Protein AF-A0A971NHQ1-F1 (afdb_monomer_lite)

Foldseek 3Di:
DDLVVLLVVLVPFDWDQDPVVRFIWGKDFQPLVPDPDDPLLSVLLVVQCVDPVSVVVLVVVLVVLQVVLCVVLVWGWAFDDDVSRMITIAQDDPRHNNRDDSVRSVVDDPVVSVSSSVSVVVVVVSVVVSVVSSSVSSVVVVD

pLDDT: mean 92.08, std 6.47, range [55.62, 97.81]

Secondary structure (DSSP, 8-state):
--HHHHHHHHHTS-EEEETTTTEEEEEEE--GGGSS--HHHHHHHHHHHHSHHHHHHHHHHHHHHHHHHHHHHS--EEEESGGG-EEEE--SSTT------HHHHHHS-HHHHHHHHHHHHHHHHHHHHHHHHHHHHHHTT--

Radius of gyration: 16.6 Å; chains: 1; bounding box: 41×29×43 Å

Structure (mmCIF, N/CA/C/O backbone):
data_AF-A0A971NHQ1-F1
#
_entry.id   AF-A0A971NHQ1-F1
#
loop_
_atom_site.group_PDB
_atom_site.id
_atom_site.type_symbol
_atom_site.label_atom_id
_atom_site.label_alt_id
_atom_site.label_comp_id
_atom_site.label_asym_id
_atom_site.label_entity_id
_atom_site.label_seq_id
_atom_site.pdbx_PDB_ins_code
_atom_site.Cartn_x
_atom_site.Cartn_y
_atom_site.Cartn_z
_atom_site.occupancy
_atom_site.B_iso_or_equiv
_atom_site.auth_seq_id
_atom_site.auth_comp_id
_atom_site.auth_asym_id
_atom_site.auth_atom_id
_atom_site.pdbx_PDB_model_num
ATOM 1 N N . MET A 1 1 ? 4.711 11.592 -18.260 1.00 78.38 1 MET A N 1
ATOM 2 C CA . MET A 1 1 ? 5.782 11.464 -17.257 1.00 78.38 1 MET A CA 1
ATOM 3 C C . MET A 1 1 ? 6.956 10.803 -17.942 1.00 78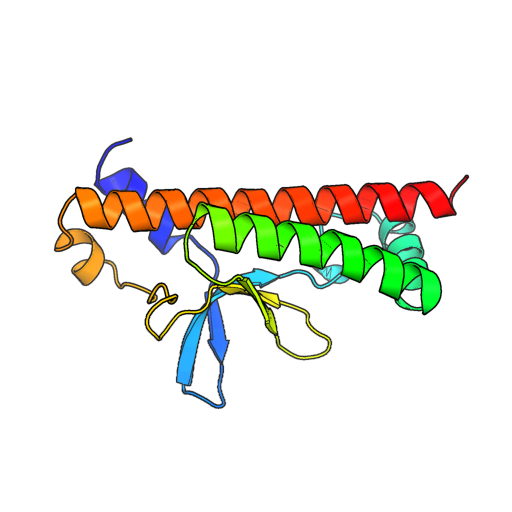.38 1 MET A C 1
ATOM 5 O O . MET A 1 1 ? 6.757 9.773 -18.584 1.00 78.38 1 MET A O 1
ATOM 9 N N . GLU A 1 2 ? 8.117 11.438 -17.889 1.00 92.81 2 GLU A N 1
ATOM 10 C CA . GLU A 1 2 ? 9.340 10.971 -18.547 1.00 92.81 2 GLU A CA 1
ATOM 11 C C . GLU A 1 2 ? 9.917 9.732 -17.838 1.00 92.81 2 GLU A C 1
ATOM 13 O O . GLU A 1 2 ? 9.627 9.486 -16.665 1.00 92.81 2 GLU A O 1
ATOM 18 N N . LYS A 1 3 ? 10.752 8.942 -18.532 1.00 94.44 3 LYS A N 1
ATOM 19 C CA . LYS A 1 3 ? 11.368 7.716 -17.983 1.00 94.44 3 LYS A CA 1
ATOM 20 C C . LYS A 1 3 ? 12.074 7.975 -16.647 1.00 94.44 3 LYS A C 1
ATOM 22 O O . LYS A 1 3 ? 11.830 7.264 -15.677 1.00 94.44 3 LYS A O 1
ATOM 27 N N . LEU A 1 4 ? 12.885 9.031 -16.568 1.00 96.12 4 LEU A N 1
ATOM 28 C CA . LEU A 1 4 ? 13.630 9.378 -15.352 1.00 96.12 4 LEU A CA 1
ATOM 29 C C 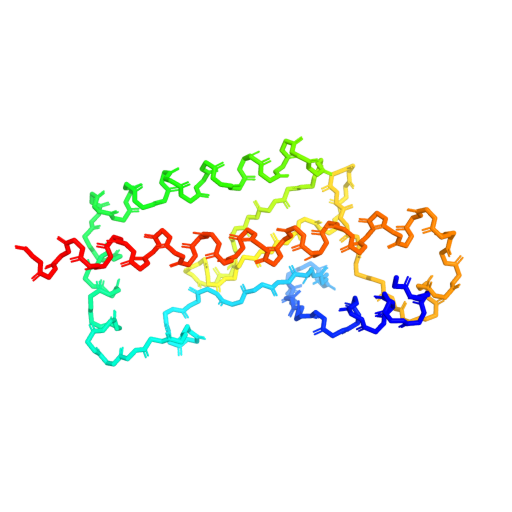. LEU A 1 4 ? 12.716 9.751 -14.176 1.00 96.12 4 LEU A C 1
ATOM 31 O O . LEU A 1 4 ? 13.013 9.398 -13.037 1.00 96.12 4 LEU A O 1
ATOM 35 N N . GLU A 1 5 ? 11.586 10.411 -14.434 1.00 97.12 5 GLU A N 1
ATOM 36 C CA . GLU A 1 5 ? 10.605 10.746 -13.394 1.00 97.12 5 GLU A CA 1
ATOM 37 C C . GLU A 1 5 ? 9.937 9.486 -12.828 1.00 97.12 5 GLU A C 1
ATOM 39 O O . GLU A 1 5 ? 9.776 9.369 -11.612 1.00 97.12 5 GLU A O 1
ATOM 44 N N . LYS A 1 6 ? 9.608 8.511 -13.691 1.00 97.81 6 LYS A N 1
ATOM 45 C CA . LYS A 1 6 ? 9.069 7.207 -13.267 1.00 97.81 6 LYS A CA 1
ATOM 46 C C . LYS A 1 6 ? 10.084 6.445 -12.418 1.00 97.81 6 LYS A C 1
ATOM 48 O O . LYS A 1 6 ? 9.739 5.971 -11.340 1.00 97.81 6 LYS A O 1
ATOM 53 N N . ILE A 1 7 ? 11.343 6.381 -12.859 1.00 97.81 7 ILE A N 1
ATOM 54 C CA . ILE A 1 7 ? 12.432 5.728 -12.114 1.00 97.81 7 ILE A CA 1
ATOM 55 C C . ILE A 1 7 ? 12.604 6.373 -10.740 1.00 97.81 7 ILE A C 1
ATOM 57 O O . ILE A 1 7 ? 12.606 5.672 -9.728 1.00 97.81 7 ILE A O 1
ATOM 61 N N . LYS A 1 8 ? 12.676 7.707 -10.691 1.00 97.81 8 LYS A N 1
ATOM 62 C CA . LYS A 1 8 ? 12.774 8.454 -9.436 1.00 97.81 8 LYS A CA 1
ATOM 63 C C . LYS A 1 8 ? 11.612 8.121 -8.499 1.00 97.81 8 LYS A C 1
ATOM 65 O O . LYS A 1 8 ? 11.848 7.775 -7.345 1.00 97.81 8 LYS A O 1
ATOM 70 N N . TYR A 1 9 ? 10.378 8.140 -9.006 1.00 97.69 9 TYR A N 1
ATOM 71 C CA . TYR A 1 9 ? 9.201 7.772 -8.218 1.00 97.69 9 TYR A CA 1
ATOM 72 C C . TYR A 1 9 ? 9.315 6.357 -7.633 1.00 97.69 9 TYR A C 1
ATOM 74 O O . TYR A 1 9 ? 9.003 6.155 -6.461 1.00 97.69 9 TYR A O 1
ATOM 82 N N . ILE A 1 10 ? 9.765 5.375 -8.421 1.00 97.62 10 ILE A N 1
ATOM 83 C CA . ILE A 1 10 ? 9.907 3.979 -7.981 1.00 97.62 10 ILE A CA 1
ATOM 84 C C . ILE A 1 10 ? 10.964 3.852 -6.872 1.00 97.62 10 ILE A C 1
ATOM 86 O O . ILE A 1 10 ? 10.724 3.168 -5.876 1.00 97.62 10 ILE A O 1
ATOM 90 N N . LEU A 1 11 ? 12.113 4.518 -7.023 1.00 97.25 11 LEU A N 1
ATOM 91 C CA . LEU A 1 11 ? 13.222 4.463 -6.062 1.00 97.25 11 LEU A CA 1
ATOM 92 C C . LEU A 1 11 ? 12.904 5.154 -4.730 1.00 97.25 11 LEU A C 1
ATOM 94 O O . LEU A 1 11 ? 13.424 4.752 -3.692 1.00 97.25 11 LEU A O 1
ATOM 98 N N . GLU A 1 12 ? 12.037 6.167 -4.742 1.00 96.62 12 GLU A N 1
ATOM 99 C CA . GLU A 1 12 ? 11.604 6.888 -3.538 1.00 96.62 12 GLU A CA 1
ATOM 100 C C . GLU A 1 12 ? 10.550 6.127 -2.713 1.00 96.62 12 GLU A C 1
ATOM 102 O O . GLU A 1 12 ? 10.223 6.540 -1.596 1.00 96.62 12 GLU A O 1
ATOM 107 N N . GLN A 1 13 ? 9.999 5.019 -3.224 1.00 96.50 13 GLN A N 1
ATOM 108 C CA . GLN A 1 13 ? 9.030 4.234 -2.462 1.00 96.50 13 GLN A CA 1
ATOM 109 C C . GLN A 1 13 ? 9.687 3.580 -1.240 1.00 96.50 13 GLN A C 1
ATOM 111 O O . GLN A 1 13 ? 10.762 2.983 -1.313 1.00 96.50 13 GLN A O 1
ATOM 116 N N . ALA A 1 14 ? 8.997 3.634 -0.101 1.00 94.75 14 ALA A N 1
ATOM 117 C CA . ALA A 1 14 ? 9.467 2.996 1.118 1.00 94.75 14 ALA A CA 1
ATOM 118 C C . ALA A 1 14 ? 9.485 1.465 0.977 1.00 94.75 14 ALA A C 1
ATOM 120 O O . ALA A 1 14 ? 8.596 0.861 0.371 1.00 94.75 14 ALA A O 1
ATOM 121 N N . LEU A 1 15 ? 10.479 0.826 1.597 1.00 95.44 15 LEU A N 1
ATOM 122 C CA . LEU A 1 15 ? 10.691 -0.617 1.524 1.00 95.44 15 LEU A CA 1
ATOM 123 C C . LEU A 1 15 ? 10.585 -1.271 2.903 1.00 95.44 15 LEU A C 1
ATOM 125 O O . LEU A 1 15 ? 11.080 -0.747 3.901 1.00 95.44 15 LEU A O 1
ATOM 129 N N . TYR A 1 16 ? 10.003 -2.465 2.934 1.00 93.81 16 TYR A N 1
ATOM 130 C CA . TYR A 1 16 ? 10.039 -3.373 4.070 1.00 93.81 16 TYR A CA 1
ATOM 131 C C . TYR A 1 16 ? 11.094 -4.450 3.818 1.00 93.81 16 TYR A C 1
ATOM 133 O O . TYR A 1 16 ? 11.107 -5.065 2.751 1.00 93.81 16 TYR A O 1
ATOM 141 N N . PHE A 1 17 ? 11.975 -4.673 4.794 1.00 91.44 17 PHE A N 1
ATOM 142 C CA . PHE A 1 17 ? 12.958 -5.755 4.772 1.00 91.44 17 PHE A CA 1
ATOM 143 C C . PHE A 1 17 ? 12.494 -6.890 5.684 1.00 91.44 17 PHE A C 1
ATOM 145 O O . PHE A 1 17 ? 12.349 -6.700 6.893 1.00 91.44 17 PHE A O 1
ATOM 152 N N . ASP A 1 18 ? 12.278 -8.065 5.101 1.00 83.88 18 ASP A N 1
ATOM 153 C CA . ASP A 1 18 ? 11.997 -9.286 5.844 1.00 83.88 18 ASP A CA 1
ATOM 154 C C . ASP A 1 18 ? 13.316 -9.989 6.180 1.00 83.88 18 ASP A C 1
ATOM 156 O O . ASP A 1 18 ? 13.967 -10.574 5.314 1.00 83.88 18 ASP A O 1
ATOM 160 N N . SER A 1 19 ? 13.708 -9.950 7.455 1.00 83.12 19 SER A N 1
ATOM 161 C CA . SER A 1 19 ? 14.947 -10.572 7.922 1.00 83.12 19 SER A CA 1
ATOM 162 C C . SER A 1 19 ? 14.924 -12.098 7.854 1.00 83.12 19 SER A C 1
ATOM 164 O O . SER A 1 19 ? 15.989 -12.702 7.793 1.00 83.12 19 SER A O 1
ATOM 166 N N . GLY A 1 20 ? 13.744 -12.729 7.873 1.00 80.00 20 GLY A N 1
ATOM 167 C CA . GLY A 1 20 ? 13.627 -14.185 7.792 1.00 80.00 20 GLY A CA 1
ATOM 168 C C . GLY A 1 20 ? 13.940 -14.717 6.396 1.00 80.00 20 GLY A C 1
ATOM 169 O O . GLY A 1 20 ? 14.557 -15.770 6.261 1.00 80.00 20 GLY A O 1
ATOM 170 N N . SER A 1 21 ? 13.551 -13.974 5.359 1.00 81.50 21 SER A N 1
ATOM 171 C CA . SER A 1 21 ? 13.772 -14.355 3.960 1.00 81.50 21 SER A CA 1
ATOM 172 C C . SER A 1 21 ? 14.897 -13.578 3.263 1.00 81.50 21 SER A C 1
ATOM 174 O O . SER A 1 21 ? 15.286 -13.939 2.154 1.00 81.50 21 SER A O 1
ATOM 176 N N . GLY A 1 22 ? 15.423 -12.515 3.885 1.00 85.31 22 GLY A N 1
ATOM 177 C CA . GLY A 1 22 ? 16.429 -11.616 3.307 1.00 85.31 22 GLY A CA 1
ATOM 178 C C . GLY A 1 22 ? 15.895 -10.738 2.170 1.00 85.31 22 GLY A C 1
ATOM 179 O O . GLY A 1 22 ? 16.675 -10.114 1.448 1.00 85.31 22 GLY A O 1
ATOM 180 N N . LYS A 1 23 ? 14.574 -10.698 1.978 1.00 87.69 23 LYS A N 1
ATOM 181 C CA . LYS A 1 23 ? 13.921 -10.066 0.827 1.00 87.69 23 LYS A CA 1
ATOM 182 C C . LYS A 1 23 ? 13.374 -8.686 1.168 1.00 87.69 23 LYS A C 1
ATOM 184 O O . LYS A 1 23 ? 13.135 -8.348 2.328 1.00 87.69 23 LYS A O 1
ATOM 189 N N . ARG A 1 24 ? 13.172 -7.880 0.123 1.00 93.31 24 ARG A N 1
ATOM 190 C CA . ARG A 1 24 ? 12.550 -6.555 0.206 1.00 93.31 24 ARG A CA 1
ATOM 191 C C . ARG A 1 24 ? 11.216 -6.536 -0.529 1.00 93.31 24 ARG A C 1
ATOM 193 O O . ARG A 1 24 ? 11.022 -7.277 -1.493 1.00 93.31 24 ARG A O 1
ATOM 200 N N . ALA A 1 25 ? 10.323 -5.670 -0.074 1.00 95.31 25 ALA A N 1
ATOM 201 C CA . ALA A 1 25 ? 9.044 -5.389 -0.710 1.00 95.31 25 ALA A CA 1
ATOM 202 C C . ALA A 1 25 ? 8.712 -3.900 -0.587 1.00 95.31 25 ALA A C 1
ATOM 204 O O . ALA A 1 25 ? 9.062 -3.274 0.415 1.00 95.31 25 ALA A O 1
ATOM 205 N N . TYR A 1 26 ? 8.011 -3.343 -1.573 1.00 96.75 26 TYR A N 1
ATOM 206 C CA . TYR A 1 26 ? 7.422 -2.008 -1.453 1.00 96.75 26 TYR A CA 1
ATOM 207 C C . TYR A 1 26 ? 6.403 -1.986 -0.319 1.00 96.75 26 TYR A C 1
ATOM 209 O O . TYR A 1 26 ? 5.658 -2.953 -0.135 1.00 96.75 26 TYR A O 1
ATOM 217 N N . SER A 1 27 ? 6.389 -0.907 0.463 1.00 96.19 27 SER A N 1
ATOM 218 C CA . SER A 1 27 ? 5.648 -0.882 1.719 1.00 96.19 27 SER A CA 1
ATOM 219 C C . SER A 1 27 ? 5.115 0.487 2.113 1.00 96.19 27 SER A C 1
ATOM 221 O O . SER A 1 27 ? 5.749 1.510 1.868 1.00 96.19 27 SER A O 1
ATOM 223 N N . PHE A 1 28 ? 4.009 0.471 2.851 1.00 95.88 28 PHE A N 1
ATOM 224 C CA . PHE A 1 28 ? 3.537 1.592 3.654 1.00 95.88 28 PHE A CA 1
ATOM 225 C C . PHE A 1 28 ? 3.439 1.173 5.121 1.00 95.88 28 PHE A C 1
ATOM 227 O O . PHE A 1 28 ? 2.968 0.083 5.453 1.00 95.88 28 PHE A O 1
ATOM 234 N N . ASN A 1 29 ? 3.895 2.042 6.021 1.00 91.88 29 ASN A N 1
ATOM 235 C CA . ASN A 1 29 ? 3.772 1.820 7.457 1.00 91.88 29 ASN A CA 1
ATOM 236 C C . ASN A 1 29 ? 2.361 2.211 7.903 1.00 91.88 29 ASN A C 1
ATOM 238 O O . ASN A 1 29 ? 1.969 3.368 7.794 1.00 91.88 29 ASN A O 1
ATOM 242 N N . VAL A 1 30 ? 1.612 1.235 8.408 1.00 92.00 30 VAL A N 1
ATOM 243 C CA . VAL A 1 30 ? 0.211 1.397 8.822 1.00 92.00 30 VAL A CA 1
ATOM 244 C C . VAL A 1 30 ? 0.052 1.384 10.345 1.00 92.00 30 VAL A C 1
ATOM 246 O O . VAL A 1 30 ? -1.059 1.283 10.860 1.00 92.00 30 VAL A O 1
ATOM 249 N N . LYS A 1 31 ? 1.150 1.481 11.110 1.00 90.00 31 LYS A N 1
ATOM 250 C CA . LYS A 1 31 ? 1.068 1.595 12.574 1.00 90.00 31 LYS A CA 1
ATOM 251 C C . LYS A 1 31 ? 0.502 2.958 12.954 1.00 90.00 31 LYS A C 1
ATOM 253 O O . LYS A 1 31 ? 1.035 3.973 12.521 1.00 90.00 31 LYS A O 1
ATOM 258 N N . ILE A 1 32 ? -0.473 2.973 13.865 1.00 88.19 32 ILE A N 1
ATOM 259 C CA . ILE A 1 32 ? -1.179 4.182 14.335 1.00 88.19 32 ILE A CA 1
ATOM 260 C C . ILE A 1 32 ? -0.227 5.345 14.662 1.00 88.19 32 ILE A C 1
ATOM 262 O O . ILE A 1 32 ? -0.490 6.475 14.273 1.00 88.19 32 ILE A O 1
ATOM 266 N N . HIS A 1 33 ? 0.902 5.087 15.330 1.00 85.81 33 HIS A N 1
ATOM 267 C CA . HIS A 1 33 ? 1.854 6.141 15.710 1.00 85.81 33 HIS A CA 1
ATOM 268 C C . HIS A 1 33 ? 2.643 6.758 14.541 1.00 85.81 33 HIS A C 1
ATOM 270 O O . HIS A 1 33 ? 3.226 7.819 14.728 1.00 85.81 33 HIS A O 1
ATOM 276 N N . ASN A 1 34 ? 2.673 6.116 13.368 1.00 87.62 34 ASN A N 1
ATOM 277 C CA . ASN A 1 34 ? 3.291 6.649 12.146 1.00 87.62 34 ASN A CA 1
ATOM 278 C C . ASN A 1 34 ? 2.257 7.243 11.179 1.00 87.62 34 ASN A C 1
ATOM 280 O O . ASN A 1 34 ? 2.631 7.773 10.136 1.00 87.62 34 ASN A O 1
ATOM 284 N N . LEU A 1 35 ? 0.965 7.137 11.501 1.00 88.38 35 LEU A N 1
ATOM 285 C CA . LEU A 1 35 ? -0.093 7.770 10.728 1.00 88.38 35 LEU A CA 1
ATOM 286 C C . LEU A 1 35 ? -0.206 9.248 11.115 1.00 88.38 35 LEU A C 1
ATOM 288 O O . LEU A 1 35 ? 0.029 9.626 12.265 1.00 88.38 35 LEU A O 1
ATOM 292 N N . VAL A 1 36 ? -0.604 10.082 10.153 1.00 89.06 36 VAL A N 1
ATOM 293 C CA . VAL A 1 36 ? -0.827 11.522 10.356 1.00 89.06 36 VAL A CA 1
ATOM 294 C C . VAL A 1 36 ? -2.159 11.723 11.087 1.00 89.06 36 VAL A C 1
ATOM 296 O O . VAL A 1 36 ? -3.187 12.036 10.484 1.00 89.06 36 VAL A O 1
ATOM 299 N N . LEU A 1 37 ? -2.133 11.454 12.391 1.00 89.25 37 LEU A N 1
ATOM 300 C CA . LEU A 1 37 ? -3.264 11.532 13.310 1.00 89.25 37 LEU A CA 1
ATOM 301 C C . LEU A 1 37 ? -2.936 12.481 14.463 1.00 89.25 37 LEU A C 1
ATOM 303 O O . LEU A 1 37 ? -1.824 12.453 14.999 1.00 89.25 37 LEU A O 1
ATOM 307 N N . ASN A 1 38 ? -3.910 13.290 14.875 1.00 91.56 38 ASN A N 1
ATOM 308 C CA . ASN A 1 38 ? -3.815 14.058 16.115 1.00 91.56 38 ASN A CA 1
ATOM 309 C C . ASN A 1 38 ? -4.014 13.148 17.352 1.00 91.56 38 ASN A C 1
ATOM 311 O O . ASN A 1 38 ? -4.305 11.958 17.231 1.00 91.56 38 ASN A O 1
ATOM 315 N N . GLU A 1 39 ? -3.835 13.683 18.561 1.00 90.94 39 GLU A N 1
ATOM 316 C CA . GLU A 1 39 ? -3.915 12.878 19.792 1.00 90.94 39 GLU A CA 1
ATOM 317 C C . GLU A 1 39 ? -5.309 12.286 20.063 1.00 90.94 39 GLU A C 1
ATOM 319 O O . GLU A 1 39 ? -5.415 11.177 20.590 1.00 90.94 39 GLU A O 1
ATOM 324 N N . GLU A 1 40 ? -6.383 12.975 19.681 1.00 90.75 40 GLU A N 1
ATOM 325 C CA . GLU A 1 40 ? -7.752 12.460 19.816 1.00 90.75 40 GLU A CA 1
ATOM 326 C C . GLU A 1 40 ? -8.018 11.331 18.819 1.00 90.75 40 GLU A C 1
ATOM 328 O O . GLU A 1 40 ? -8.525 10.273 19.193 1.00 90.75 40 GLU A O 1
ATOM 333 N N . GLU A 1 41 ? -7.588 11.509 17.571 1.00 92.44 41 GLU A N 1
ATOM 334 C CA . GLU A 1 41 ? -7.656 10.489 16.529 1.00 92.44 41 GLU A CA 1
ATOM 335 C C . GLU A 1 41 ? -6.831 9.256 16.907 1.00 92.44 41 GLU A C 1
ATOM 337 O O . GLU A 1 41 ? -7.292 8.136 16.717 1.00 92.44 41 GLU A O 1
ATOM 342 N N . LYS A 1 42 ? -5.645 9.420 17.509 1.00 92.50 42 LYS A N 1
ATOM 343 C CA . LYS A 1 42 ? -4.859 8.284 18.019 1.00 92.50 42 LYS A CA 1
ATOM 344 C C . LYS A 1 42 ? -5.610 7.520 19.109 1.00 92.50 42 LYS A C 1
ATOM 346 O O . LYS A 1 42 ? -5.591 6.291 19.102 1.00 92.50 42 LYS A O 1
ATOM 351 N N . LYS A 1 43 ? -6.278 8.208 20.040 1.00 92.00 43 LYS A N 1
ATOM 352 C CA . LYS A 1 43 ? -7.089 7.549 21.080 1.00 92.00 43 LYS A CA 1
ATOM 353 C C . LYS A 1 43 ? -8.250 6.767 20.465 1.00 92.00 43 LYS A C 1
ATOM 355 O O . LYS A 1 43 ? -8.417 5.594 20.795 1.00 92.00 43 LYS A O 1
ATOM 360 N N . ALA A 1 44 ? -8.985 7.376 19.534 1.00 93.00 44 ALA A N 1
ATOM 361 C CA . ALA A 1 44 ? -10.069 6.715 18.808 1.00 93.00 44 ALA A CA 1
ATOM 362 C C . ALA A 1 44 ? -9.558 5.516 17.987 1.00 93.00 44 ALA A C 1
ATOM 364 O O . ALA A 1 44 ? -10.171 4.451 18.000 1.00 93.00 44 ALA A O 1
ATOM 365 N N . ALA A 1 45 ? -8.395 5.647 17.342 1.0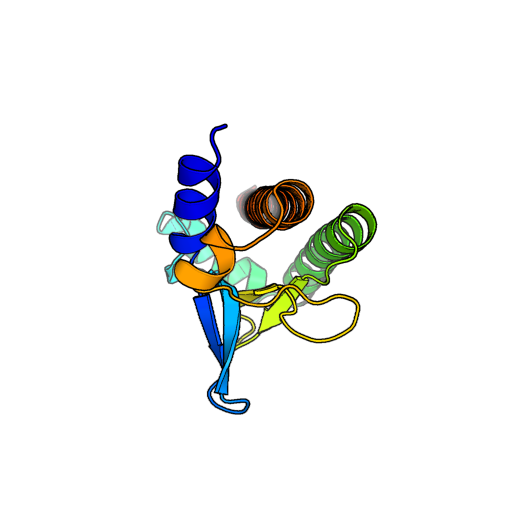0 92.44 45 ALA A N 1
ATOM 366 C CA . ALA A 1 45 ? -7.723 4.570 16.620 1.00 92.44 45 ALA A CA 1
ATOM 367 C C . ALA A 1 45 ? -7.450 3.366 17.528 1.00 92.44 45 ALA A C 1
ATOM 369 O O . ALA A 1 45 ? -7.750 2.233 17.158 1.00 92.44 45 ALA A O 1
ATOM 370 N N . TYR A 1 46 ? -6.900 3.605 18.725 1.00 92.19 46 TYR A N 1
ATOM 371 C CA . TYR A 1 46 ? -6.637 2.541 19.693 1.00 92.19 46 TYR A CA 1
ATOM 372 C C . TYR A 1 46 ? -7.924 1.887 20.200 1.00 92.19 46 TYR A C 1
ATOM 374 O O . TYR A 1 46 ? -7.974 0.662 20.271 1.00 92.19 46 TYR A O 1
ATOM 382 N N . GLN A 1 47 ? -8.970 2.665 20.488 1.00 92.12 47 GLN A N 1
ATOM 383 C CA . GLN A 1 47 ? -10.279 2.125 20.874 1.00 92.12 47 GLN A CA 1
ATOM 384 C C . GLN A 1 47 ? -10.878 1.243 19.770 1.00 92.12 47 GLN A C 1
ATOM 386 O O . GLN A 1 47 ? -11.336 0.134 20.050 1.00 92.12 47 GLN A O 1
ATOM 391 N N . LEU A 1 48 ? -10.807 1.701 18.515 1.00 91.69 48 LEU A N 1
ATOM 392 C CA . LEU A 1 48 ? -11.300 0.977 17.345 1.00 91.69 48 LEU A CA 1
ATOM 393 C C . LEU A 1 48 ? -10.629 -0.395 17.200 1.00 91.69 48 LEU A C 1
ATOM 395 O O . LEU A 1 48 ? -11.321 -1.384 16.981 1.00 91.69 48 LEU A O 1
ATOM 399 N N . ILE A 1 49 ? -9.299 -0.468 17.342 1.00 90.19 49 ILE A N 1
ATOM 400 C CA . ILE A 1 49 ? -8.565 -1.735 17.180 1.00 90.19 49 ILE A CA 1
ATOM 401 C C . ILE A 1 49 ? -8.625 -2.644 18.417 1.00 90.19 49 ILE A C 1
ATOM 403 O O . ILE A 1 49 ? -8.384 -3.844 18.295 1.00 90.19 49 ILE A O 1
ATOM 407 N N . GLN A 1 50 ? -8.905 -2.094 19.604 1.00 91.50 50 GLN A N 1
ATOM 408 C CA . GLN A 1 50 ? -9.056 -2.862 20.847 1.00 91.50 50 GLN A CA 1
ATOM 409 C C . GLN A 1 50 ? -10.433 -3.520 20.957 1.00 91.50 50 GLN A C 1
ATOM 411 O O . GLN A 1 50 ? -10.550 -4.590 21.553 1.00 91.50 50 GLN A O 1
ATOM 416 N N . ASN A 1 51 ? -11.470 -2.909 20.382 1.00 93.06 51 ASN A N 1
ATOM 417 C CA . ASN A 1 51 ? -12.783 -3.528 20.280 1.00 93.06 51 ASN A CA 1
ATOM 418 C C . ASN A 1 51 ? -12.788 -4.559 19.141 1.00 93.06 51 ASN A C 1
ATOM 420 O O . ASN A 1 51 ? -12.600 -4.215 17.975 1.00 93.06 51 ASN A O 1
ATOM 424 N N . GLN A 1 52 ? -13.019 -5.827 19.476 1.00 92.75 52 GLN A N 1
ATOM 425 C CA . GLN A 1 52 ? -12.914 -6.929 18.523 1.00 92.75 52 GLN A CA 1
ATOM 426 C C . GLN A 1 52 ? -13.917 -6.826 17.365 1.00 92.75 52 GLN A C 1
ATOM 428 O O . GLN A 1 52 ? -13.524 -7.041 16.220 1.00 92.75 52 GLN A O 1
ATOM 433 N N . ASP A 1 53 ? -15.173 -6.463 17.627 1.00 92.81 53 ASP A N 1
ATOM 434 C CA . ASP A 1 53 ? -16.212 -6.387 16.591 1.00 92.81 53 ASP A CA 1
ATOM 435 C C . ASP A 1 53 ? -15.946 -5.239 15.616 1.00 92.81 53 ASP A C 1
ATOM 437 O O . ASP A 1 53 ? -16.024 -5.405 14.395 1.00 92.81 53 ASP A O 1
ATOM 441 N N . LEU A 1 54 ? -15.551 -4.083 16.151 1.00 91.94 54 LEU A N 1
ATOM 442 C CA . LEU A 1 54 ? -15.187 -2.926 15.342 1.00 91.94 54 LEU A CA 1
ATOM 443 C C . LEU A 1 54 ? -13.926 -3.185 14.517 1.00 91.94 54 LEU A C 1
ATOM 445 O O . LEU A 1 54 ? -13.892 -2.870 13.326 1.00 91.94 54 LEU A O 1
ATOM 449 N N . ASN A 1 55 ? -12.912 -3.799 15.126 1.00 91.50 55 ASN A N 1
ATOM 450 C CA . ASN A 1 55 ? -11.685 -4.183 14.444 1.00 91.50 55 ASN A CA 1
ATOM 451 C C . ASN A 1 55 ? -11.970 -5.205 13.331 1.00 91.50 55 ASN A C 1
ATOM 453 O O . ASN A 1 55 ? -11.462 -5.060 12.223 1.00 91.50 55 ASN A O 1
ATOM 457 N N . ASN A 1 56 ? -12.824 -6.201 13.579 1.00 92.31 56 ASN A N 1
ATOM 458 C CA . ASN A 1 56 ? -13.229 -7.176 12.565 1.00 92.31 56 ASN A CA 1
ATOM 459 C C . ASN A 1 56 ? -13.952 -6.504 11.391 1.00 92.31 56 ASN A C 1
ATOM 461 O O . ASN A 1 56 ? -13.615 -6.770 10.238 1.00 92.31 56 ASN A O 1
ATOM 465 N N . SER A 1 57 ? -14.899 -5.602 11.672 1.00 92.50 57 SER A N 1
ATOM 466 C CA . SER A 1 57 ? -15.622 -4.860 10.633 1.00 92.50 57 SER A CA 1
ATOM 467 C C . SER A 1 57 ? -14.685 -3.971 9.809 1.00 92.50 57 SER A C 1
ATOM 469 O O . SER A 1 57 ? -14.766 -3.969 8.581 1.00 92.50 57 SER A O 1
ATOM 471 N N . LEU A 1 58 ? -13.746 -3.278 10.463 1.00 92.81 58 LEU A N 1
ATOM 472 C CA . LEU A 1 58 ? -12.692 -2.519 9.790 1.00 92.81 58 LEU A CA 1
ATOM 473 C C . LEU A 1 58 ? -11.878 -3.429 8.861 1.00 92.81 58 LEU A C 1
ATOM 475 O O . LEU A 1 58 ? -11.736 -3.135 7.678 1.00 92.81 58 LEU A O 1
ATOM 479 N N . TRP A 1 59 ? -11.358 -4.547 9.371 1.00 91.81 59 TRP A N 1
ATOM 480 C CA . TRP A 1 59 ? -10.531 -5.453 8.572 1.00 91.81 59 TRP A CA 1
ATOM 481 C C . TRP A 1 59 ? -11.286 -6.100 7.417 1.00 91.81 59 TRP A C 1
ATOM 483 O O . TRP A 1 59 ? -10.665 -6.371 6.390 1.00 91.81 59 TRP A O 1
ATOM 493 N N . GLN A 1 60 ? -12.593 -6.319 7.544 1.00 93.62 60 GLN A N 1
ATOM 494 C CA . GLN A 1 60 ? -13.419 -6.795 6.440 1.00 93.62 60 GLN A CA 1
ATOM 495 C C . GLN A 1 60 ? -13.444 -5.783 5.285 1.00 93.62 60 GLN A C 1
ATOM 497 O O . GLN A 1 60 ? -13.204 -6.167 4.142 1.00 93.62 60 GLN A O 1
ATOM 502 N N . GLU A 1 61 ? -13.652 -4.494 5.571 1.00 94.75 61 GLU A N 1
ATOM 503 C CA . GLU A 1 61 ? -13.624 -3.439 4.546 1.00 94.75 61 GLU A CA 1
ATOM 504 C C . GLU A 1 61 ? -12.234 -3.277 3.929 1.00 94.75 61 GLU A C 1
ATOM 506 O O . GLU A 1 61 ? -12.092 -3.242 2.707 1.00 94.75 61 GLU A O 1
ATOM 511 N N . LEU A 1 62 ? -11.191 -3.244 4.765 1.00 94.75 62 LEU A N 1
ATOM 512 C CA . LEU A 1 62 ? -9.809 -3.142 4.297 1.00 94.75 62 LEU A CA 1
ATOM 513 C C . LEU A 1 62 ? -9.406 -4.339 3.424 1.00 94.75 62 LEU A C 1
ATOM 515 O O . LEU A 1 62 ? -8.674 -4.175 2.451 1.00 94.75 62 LEU A O 1
ATOM 519 N N . SER A 1 63 ? -9.893 -5.540 3.748 1.00 94.38 63 SER A N 1
ATOM 520 C CA . SER A 1 63 ? -9.658 -6.737 2.932 1.00 94.38 63 SER A CA 1
ATOM 521 C C . SER A 1 63 ? -10.354 -6.653 1.577 1.00 94.38 63 SER A C 1
ATOM 523 O O . SER A 1 63 ? -9.779 -7.103 0.591 1.00 94.38 63 SER A O 1
ATOM 525 N N . GLY A 1 64 ? -11.537 -6.031 1.511 1.00 96.69 64 GLY A N 1
ATOM 526 C CA . GLY A 1 64 ? -12.207 -5.724 0.245 1.00 96.69 64 GLY A CA 1
ATOM 527 C C . GLY A 1 64 ? -11.345 -4.839 -0.655 1.00 96.69 64 GLY A C 1
ATOM 528 O O . GLY A 1 64 ? -11.092 -5.200 -1.798 1.00 96.69 64 GLY A O 1
ATOM 529 N N . LEU A 1 65 ? -10.784 -3.754 -0.108 1.00 97.50 65 LEU A N 1
ATOM 530 C CA . LEU A 1 65 ? -9.895 -2.858 -0.861 1.00 97.50 65 LEU A CA 1
ATOM 531 C C . LEU A 1 65 ? -8.644 -3.573 -1.397 1.00 97.50 65 LEU A C 1
ATOM 533 O O . LEU A 1 65 ? -8.230 -3.337 -2.531 1.00 97.50 65 LEU A O 1
ATOM 537 N N . MET A 1 66 ? -8.034 -4.453 -0.597 1.00 96.81 66 MET A N 1
ATOM 538 C CA . MET A 1 66 ? -6.879 -5.244 -1.040 1.00 96.81 66 MET A CA 1
ATOM 539 C C . MET A 1 66 ? -7.254 -6.255 -2.135 1.00 96.81 66 MET A C 1
ATOM 541 O O . MET A 1 66 ? -6.466 -6.465 -3.054 1.00 96.81 66 MET A O 1
ATOM 545 N N . ALA A 1 67 ? -8.447 -6.853 -2.065 1.00 96.31 67 ALA A N 1
ATOM 546 C CA . ALA A 1 67 ? -8.942 -7.768 -3.092 1.00 96.31 67 ALA A CA 1
ATOM 547 C C . ALA A 1 67 ? -9.252 -7.041 -4.412 1.00 96.31 67 ALA A C 1
ATOM 549 O O . ALA A 1 67 ? -8.909 -7.543 -5.483 1.00 96.31 67 ALA A O 1
ATOM 550 N N . ASP A 1 68 ? -9.841 -5.845 -4.345 1.00 97.31 68 ASP A N 1
ATOM 551 C CA . ASP A 1 68 ? -10.077 -5.004 -5.522 1.00 97.31 68 ASP A CA 1
ATOM 552 C C . ASP A 1 68 ? -8.751 -4.590 -6.175 1.00 97.31 68 ASP A C 1
ATOM 554 O O . ASP A 1 68 ? -8.595 -4.705 -7.389 1.00 97.31 68 ASP A O 1
ATOM 558 N N . PHE A 1 69 ? -7.752 -4.211 -5.371 1.00 97.12 69 PHE A N 1
ATOM 559 C CA . PHE A 1 69 ? -6.397 -3.935 -5.854 1.00 97.12 69 PHE A CA 1
ATOM 560 C C . PHE A 1 69 ? -5.771 -5.138 -6.577 1.00 97.12 69 PHE A C 1
ATOM 562 O O . PHE A 1 69 ? -5.208 -4.978 -7.662 1.00 97.12 69 PHE A O 1
ATOM 569 N N . GLU A 1 70 ? -5.867 -6.339 -6.001 1.00 96.38 70 GLU A N 1
ATOM 570 C CA . GLU A 1 70 ? -5.342 -7.568 -6.611 1.00 96.38 70 GLU A CA 1
ATOM 571 C C . GLU A 1 70 ? -6.051 -7.876 -7.933 1.00 96.38 70 GLU A C 1
ATOM 573 O O . GLU A 1 70 ? -5.399 -8.201 -8.923 1.00 96.38 70 GLU A O 1
ATOM 578 N N . LYS A 1 71 ? -7.372 -7.688 -7.996 1.00 95.88 71 LYS A N 1
ATOM 579 C CA . LYS A 1 71 ? -8.152 -7.861 -9.226 1.00 95.88 71 LYS A CA 1
ATOM 580 C C . LYS A 1 71 ? -7.764 -6.860 -10.319 1.00 95.88 71 LYS A C 1
ATOM 582 O O . LYS A 1 71 ? -7.742 -7.223 -11.491 1.00 95.88 71 LYS A O 1
ATOM 587 N N . GLU A 1 72 ? -7.498 -5.610 -9.949 1.00 94.81 72 GLU A N 1
ATOM 588 C CA . GLU A 1 72 ? -7.135 -4.538 -10.884 1.00 94.81 72 GLU A CA 1
ATOM 589 C C . GLU A 1 72 ? -5.704 -4.674 -11.415 1.00 94.81 72 GLU A C 1
ATOM 591 O O . GLU A 1 72 ? -5.446 -4.371 -12.578 1.00 94.81 72 GLU A O 1
ATOM 596 N N . THR A 1 73 ? -4.766 -5.097 -10.565 1.00 94.56 73 THR A N 1
ATOM 597 C CA . THR A 1 73 ? -3.326 -5.048 -10.869 1.00 94.56 73 THR A CA 1
ATOM 598 C C . THR A 1 73 ? -2.698 -6.413 -11.128 1.00 94.56 73 THR A C 1
ATOM 600 O O . THR A 1 73 ? -1.593 -6.479 -11.661 1.00 94.56 73 THR A O 1
ATOM 603 N N . GLY A 1 74 ? -3.362 -7.498 -10.723 1.00 94.12 74 GLY A N 1
ATOM 604 C CA . GLY A 1 74 ? -2.788 -8.843 -10.678 1.00 94.12 74 GLY A CA 1
ATOM 605 C C . GLY A 1 74 ? -1.743 -9.037 -9.5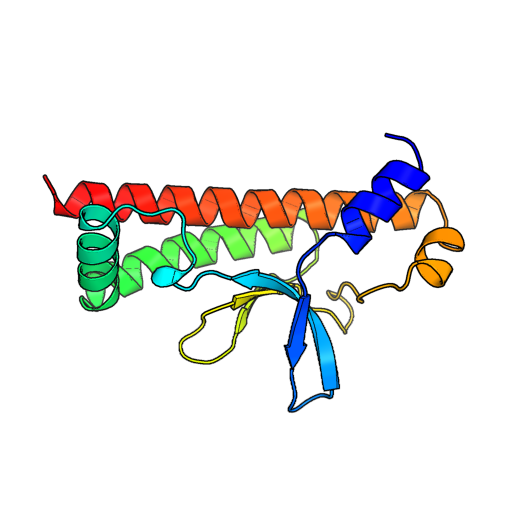74 1.00 94.12 74 GLY A C 1
ATOM 606 O O . GLY A 1 74 ? -1.146 -10.107 -9.496 1.00 94.12 74 GLY A O 1
ATOM 607 N N . ILE A 1 75 ? -1.499 -8.026 -8.730 1.00 95.00 75 ILE A N 1
ATOM 608 C CA . ILE A 1 75 ? -0.484 -8.058 -7.675 1.00 95.00 75 ILE A CA 1
ATOM 609 C C . ILE A 1 75 ? -1.157 -8.100 -6.312 1.00 95.00 75 ILE A C 1
ATOM 611 O O . ILE A 1 75 ? -2.018 -7.285 -5.984 1.00 95.00 75 ILE A O 1
ATOM 615 N N . LYS A 1 76 ? -0.704 -9.018 -5.463 1.00 95.06 76 LYS A N 1
ATOM 616 C CA . LYS A 1 76 ? -1.256 -9.154 -4.120 1.00 95.06 76 LYS A CA 1
ATOM 617 C C . LYS A 1 76 ? -0.671 -8.127 -3.150 1.00 95.06 76 LYS A C 1
ATOM 619 O O . LYS A 1 76 ? 0.547 -8.047 -2.980 1.00 95.06 76 LYS A O 1
ATOM 624 N N . ALA A 1 77 ? -1.543 -7.420 -2.433 1.00 95.38 77 ALA A N 1
ATOM 625 C CA . ALA A 1 77 ? -1.192 -6.602 -1.273 1.00 95.38 77 ALA A CA 1
ATOM 626 C C . ALA A 1 77 ? -1.631 -7.293 0.027 1.00 95.38 77 ALA A C 1
ATOM 628 O O . ALA A 1 77 ? -2.693 -7.911 0.087 1.00 95.38 77 ALA A O 1
ATOM 629 N N . TYR A 1 78 ? -0.815 -7.220 1.078 1.00 93.31 78 TYR A N 1
ATOM 630 C CA . TYR A 1 78 ? -1.147 -7.812 2.377 1.00 93.31 78 TYR A CA 1
ATOM 631 C C . TYR A 1 78 ? -0.367 -7.158 3.516 1.00 93.31 78 TYR A C 1
ATOM 633 O O . TYR A 1 78 ? 0.611 -6.444 3.297 1.00 93.31 78 TYR A O 1
ATOM 641 N N . THR A 1 79 ? -0.805 -7.392 4.755 1.00 92.25 79 THR A N 1
ATOM 642 C CA . THR A 1 79 ? -0.160 -6.813 5.936 1.00 92.25 79 THR A CA 1
ATOM 643 C C . THR A 1 79 ? 0.806 -7.782 6.619 1.00 92.25 79 THR A C 1
ATOM 645 O O . THR A 1 79 ? 0.520 -8.970 6.763 1.00 92.25 79 THR A O 1
ATOM 648 N N . VAL A 1 80 ? 1.963 -7.273 7.054 1.00 90.19 80 VAL A N 1
ATOM 649 C CA . VAL A 1 80 ? 3.050 -8.041 7.688 1.00 90.19 80 VAL A CA 1
ATOM 650 C C . VAL A 1 80 ? 3.690 -7.302 8.866 1.00 90.19 80 VAL A C 1
ATOM 652 O O . VAL A 1 80 ? 3.346 -6.163 9.200 1.00 90.19 80 VAL A O 1
ATOM 655 N N . GLY A 1 81 ? 4.654 -7.972 9.500 1.00 80.44 81 GLY A N 1
ATOM 656 C CA . GLY A 1 81 ? 5.397 -7.474 10.647 1.00 80.44 81 GLY A CA 1
ATOM 657 C C . GLY A 1 81 ? 4.625 -7.618 11.957 1.00 80.44 81 GLY A C 1
ATOM 658 O O . GLY A 1 81 ? 3.482 -8.083 12.002 1.00 80.44 81 GLY A O 1
ATOM 659 N N . ARG A 1 82 ? 5.262 -7.201 13.059 1.00 73.69 82 ARG A N 1
ATOM 660 C CA . ARG A 1 82 ? 4.642 -7.241 14.390 1.00 73.69 82 ARG A CA 1
ATOM 661 C C . ARG A 1 82 ? 3.327 -6.458 14.369 1.00 73.69 82 ARG A C 1
ATOM 663 O O . ARG A 1 82 ? 3.320 -5.280 14.011 1.00 73.69 82 ARG A O 1
ATOM 670 N N . ASN A 1 83 ? 2.244 -7.126 14.763 1.00 75.06 83 ASN A N 1
ATOM 671 C CA . ASN A 1 83 ? 0.882 -6.591 14.777 1.00 75.06 83 ASN A CA 1
ATOM 672 C C . ASN A 1 83 ? 0.416 -6.036 13.417 1.00 75.06 83 ASN A C 1
ATOM 674 O O . ASN A 1 83 ? -0.325 -5.0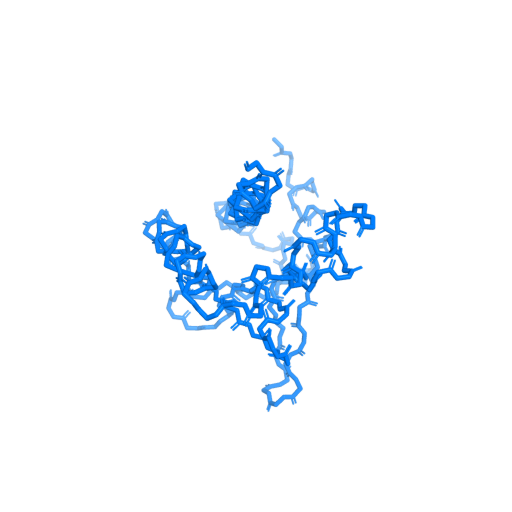59 13.395 1.00 75.06 83 ASN A O 1
ATOM 678 N N . ARG A 1 84 ? 0.857 -6.627 12.291 1.00 82.12 84 ARG A N 1
ATOM 679 C CA . ARG A 1 84 ? 0.427 -6.229 10.933 1.00 82.12 84 ARG A CA 1
ATOM 680 C C . ARG A 1 84 ? 0.721 -4.756 10.598 1.00 82.12 84 ARG A C 1
ATOM 682 O O . ARG A 1 84 ? -0.033 -4.104 9.887 1.00 82.12 84 ARG A O 1
ATOM 689 N N . GLY A 1 85 ? 1.819 -4.220 11.132 1.00 87.56 85 GLY A N 1
ATOM 690 C CA . GLY A 1 85 ? 2.154 -2.795 11.053 1.00 87.56 85 GLY A CA 1
ATOM 691 C C . GLY A 1 85 ? 2.630 -2.282 9.690 1.00 87.56 85 GLY A C 1
ATOM 692 O O . GLY A 1 85 ? 2.877 -1.085 9.564 1.00 87.56 85 GLY A O 1
ATOM 693 N N . HIS A 1 86 ? 2.791 -3.145 8.690 1.00 92.88 86 HIS A N 1
ATOM 694 C CA . HIS A 1 86 ? 3.173 -2.747 7.335 1.00 92.88 86 HIS A CA 1
ATOM 695 C C . HIS A 1 86 ? 2.202 -3.338 6.328 1.00 92.88 86 HIS A C 1
ATOM 697 O O . HIS A 1 86 ? 1.952 -4.537 6.376 1.00 92.88 86 HIS A O 1
ATOM 703 N N . LEU A 1 87 ? 1.706 -2.519 5.407 1.00 95.62 87 LEU A N 1
ATOM 704 C CA . LEU A 1 87 ? 1.089 -2.971 4.166 1.00 95.62 87 LEU A CA 1
ATOM 705 C C . LEU A 1 87 ? 2.206 -3.137 3.136 1.00 95.62 87 LEU A C 1
ATOM 707 O O . LEU A 1 87 ? 2.978 -2.199 2.939 1.00 95.62 87 LEU A O 1
ATOM 711 N N . ILE A 1 88 ? 2.310 -4.302 2.502 1.00 95.69 88 ILE A N 1
ATOM 712 C CA . ILE A 1 88 ? 3.345 -4.595 1.507 1.00 95.69 88 ILE A CA 1
ATOM 713 C C . ILE A 1 88 ? 2.746 -5.177 0.229 1.00 95.69 88 ILE A C 1
ATOM 715 O O . ILE A 1 88 ? 1.691 -5.814 0.269 1.00 95.69 88 ILE A O 1
ATOM 719 N N . LEU A 1 89 ? 3.449 -4.994 -0.887 1.00 95.56 89 LEU A N 1
ATOM 720 C CA . LEU A 1 89 ? 3.209 -5.763 -2.106 1.00 95.56 89 LEU A CA 1
ATOM 721 C C . LEU A 1 89 ? 3.961 -7.089 -2.046 1.00 95.56 89 LEU A C 1
ATOM 723 O O . LEU A 1 89 ? 5.094 -7.153 -1.562 1.00 95.56 89 LEU A O 1
ATOM 727 N N . LYS A 1 90 ? 3.360 -8.149 -2.585 1.00 91.69 90 LYS A N 1
ATOM 728 C CA . LYS A 1 90 ? 4.089 -9.386 -2.851 1.00 91.69 90 LYS A CA 1
ATOM 729 C C . LYS A 1 90 ? 5.226 -9.077 -3.815 1.00 91.69 90 LYS A C 1
ATOM 731 O O . LYS A 1 90 ? 5.003 -8.451 -4.843 1.00 91.69 90 LYS A O 1
ATOM 736 N N . SER A 1 91 ? 6.440 -9.508 -3.486 1.00 87.88 91 SER A N 1
ATOM 737 C CA . SER A 1 91 ? 7.628 -9.177 -4.281 1.00 87.88 91 SER A CA 1
ATOM 738 C C . SER A 1 91 ? 8.202 -10.333 -5.097 1.00 87.88 91 SER A C 1
ATOM 740 O O . SER A 1 91 ? 9.162 -10.148 -5.841 1.00 87.88 91 SER A O 1
ATOM 742 N N . HIS A 1 92 ? 7.624 -11.531 -4.974 1.00 81.88 92 HIS A N 1
ATOM 743 C CA . HIS A 1 92 ? 8.100 -12.744 -5.641 1.00 81.88 92 HIS A CA 1
ATOM 744 C C . HIS A 1 92 ? 6.948 -13.695 -5.975 1.00 81.88 92 HIS A C 1
ATOM 746 O O . HIS A 1 92 ? 5.994 -13.781 -5.204 1.00 81.88 92 HIS A O 1
ATOM 752 N N . GLY A 1 93 ? 7.099 -14.480 -7.045 1.00 77.31 93 GLY A N 1
ATOM 753 C CA . GLY A 1 93 ? 6.057 -15.368 -7.575 1.00 77.31 93 GLY A CA 1
ATOM 754 C C . GLY A 1 93 ? 5.366 -14.765 -8.799 1.00 77.31 93 GLY A C 1
ATOM 755 O O . GLY A 1 93 ? 5.753 -13.690 -9.247 1.00 77.31 93 GLY A O 1
ATOM 756 N N . GLU A 1 94 ? 4.370 -15.467 -9.338 1.00 70.44 94 GLU A N 1
ATOM 757 C CA . GLU A 1 94 ? 3.650 -15.078 -10.568 1.00 70.44 94 GLU A CA 1
ATOM 758 C C . GLU A 1 94 ? 2.865 -13.757 -10.433 1.00 70.44 94 GLU A C 1
ATOM 760 O O . GLU A 1 94 ? 2.648 -13.057 -11.412 1.00 70.44 94 GLU A O 1
ATOM 765 N N . ASP A 1 95 ? 2.499 -13.396 -9.208 1.00 81.31 95 ASP A N 1
ATOM 766 C CA . ASP A 1 95 ? 1.715 -12.229 -8.777 1.00 81.31 95 ASP A CA 1
ATOM 767 C C . ASP A 1 95 ? 2.567 -11.224 -7.970 1.00 81.31 95 ASP A C 1
ATOM 769 O O . ASP A 1 95 ? 2.049 -10.448 -7.160 1.00 81.31 95 ASP A O 1
ATOM 773 N N . GLY A 1 96 ? 3.897 -11.292 -8.107 1.00 86.19 96 GLY A N 1
ATOM 774 C CA . GLY A 1 96 ? 4.846 -10.478 -7.353 1.00 86.19 96 GLY A CA 1
ATOM 775 C C . GLY A 1 96 ? 5.512 -9.376 -8.177 1.00 86.19 96 GLY A C 1
ATOM 776 O O . GLY A 1 96 ? 5.824 -9.564 -9.348 1.00 86.19 96 GLY A O 1
ATOM 777 N N . ILE A 1 97 ? 5.816 -8.250 -7.530 1.00 91.06 97 ILE A N 1
ATOM 778 C CA . ILE A 1 97 ? 6.610 -7.156 -8.098 1.00 91.06 97 ILE A CA 1
ATOM 779 C C . ILE A 1 97 ? 7.961 -7.027 -7.371 1.00 91.06 97 ILE A C 1
ATOM 781 O O . ILE A 1 97 ? 8.006 -6.621 -6.203 1.00 91.06 97 ILE A O 1
ATOM 785 N N . PRO A 1 98 ? 9.087 -7.393 -8.008 1.00 92.38 98 PRO A N 1
ATOM 786 C CA . PRO A 1 98 ? 10.381 -7.334 -7.346 1.00 92.38 98 PRO A CA 1
ATOM 787 C C . PRO A 1 98 ? 10.798 -5.882 -7.098 1.00 92.38 98 PRO A C 1
ATOM 789 O O . PRO A 1 98 ? 10.390 -4.956 -7.797 1.00 92.38 98 PRO A O 1
ATOM 792 N N . VAL A 1 99 ? 11.645 -5.685 -6.089 1.00 94.31 99 VAL A N 1
ATOM 793 C CA . VAL A 1 99 ? 12.266 -4.383 -5.835 1.00 94.31 99 VAL A CA 1
ATOM 794 C C . VAL A 1 99 ? 13.459 -4.231 -6.770 1.00 94.31 99 VAL A C 1
ATOM 796 O O . VAL A 1 99 ? 14.450 -4.948 -6.635 1.00 94.31 99 VAL A O 1
ATOM 799 N N . TYR A 1 100 ? 13.357 -3.292 -7.705 1.00 94.50 100 TYR A N 1
ATOM 800 C CA . TYR A 1 100 ? 14.405 -3.014 -8.681 1.00 94.50 100 TYR A CA 1
ATOM 801 C C . TYR A 1 100 ? 15.448 -2.030 -8.143 1.00 94.50 100 TYR A C 1
ATOM 803 O O . TYR A 1 100 ? 15.136 -1.124 -7.367 1.00 94.50 100 TYR A O 1
ATOM 811 N N . THR A 1 101 ? 16.695 -2.194 -8.584 1.00 95.38 101 THR A N 1
ATOM 812 C CA . THR A 1 101 ? 17.737 -1.170 -8.429 1.00 95.38 101 THR A CA 1
ATOM 813 C C . THR A 1 101 ? 17.633 -0.138 -9.551 1.00 95.38 101 THR A C 1
ATOM 815 O O . THR A 1 101 ? 17.006 -0.391 -10.578 1.00 95.38 101 THR A O 1
ATOM 818 N N . GLU A 1 102 ? 18.284 1.014 -9.392 1.00 96.50 102 GLU A N 1
ATOM 819 C CA . GLU A 1 102 ? 18.328 2.047 -10.435 1.00 96.50 102 GLU A CA 1
ATOM 820 C C . GLU A 1 102 ? 18.864 1.509 -11.770 1.00 96.50 102 GLU A C 1
ATOM 822 O O . GLU A 1 102 ? 18.244 1.725 -12.807 1.00 96.50 102 GLU A O 1
ATOM 827 N N . ALA A 1 103 ? 19.959 0.741 -11.737 1.00 96.94 103 ALA A N 1
ATOM 828 C CA . ALA A 1 103 ? 20.532 0.127 -12.933 1.00 96.94 103 ALA A CA 1
ATOM 829 C C . ALA A 1 103 ? 19.523 -0.792 -13.642 1.00 96.94 103 ALA A C 1
ATOM 831 O O . ALA A 1 103 ? 19.335 -0.678 -14.848 1.00 96.94 103 ALA A O 1
ATOM 832 N N . MET A 1 104 ? 18.802 -1.631 -12.887 1.00 97.12 104 MET A N 1
ATOM 833 C CA . MET A 1 104 ? 17.766 -2.496 -13.462 1.00 97.12 104 MET A CA 1
ATOM 834 C C . MET A 1 104 ? 16.625 -1.679 -14.080 1.00 97.12 104 MET A C 1
ATOM 836 O O . MET A 1 104 ? 16.172 -1.994 -15.173 1.00 97.12 104 MET A O 1
ATOM 840 N N . LEU A 1 105 ? 16.168 -0.619 -13.405 1.00 97.25 105 LEU A N 1
ATOM 841 C CA . LEU A 1 105 ? 15.088 0.241 -13.901 1.00 97.25 105 LEU A CA 1
ATOM 842 C C . LEU A 1 105 ? 15.466 0.986 -15.188 1.00 97.25 105 LEU A C 1
ATOM 844 O O . LEU A 1 105 ? 14.614 1.191 -16.051 1.00 97.25 105 LEU A O 1
ATOM 848 N N . MET A 1 106 ? 16.732 1.384 -15.333 1.00 96.56 106 MET A N 1
ATOM 849 C CA . MET A 1 106 ? 17.238 2.006 -16.559 1.00 96.56 106 MET A CA 1
ATOM 850 C C . MET A 1 106 ? 17.187 1.045 -17.752 1.00 96.56 106 MET A C 1
ATOM 852 O O . MET A 1 106 ? 16.888 1.471 -18.871 1.00 96.56 106 MET A O 1
ATOM 856 N N . GLU A 1 107 ? 17.428 -0.242 -17.504 1.00 97.19 107 GLU A N 1
ATOM 857 C CA . GLU A 1 107 ? 17.444 -1.306 -18.513 1.00 97.19 107 GLU A CA 1
ATOM 858 C C . GLU A 1 107 ? 16.053 -1.873 -18.838 1.00 97.19 107 GLU A C 1
ATOM 860 O O . GLU A 1 107 ? 15.896 -2.541 -19.861 1.00 97.19 107 GLU A O 1
ATOM 865 N N . LEU A 1 108 ? 15.029 -1.597 -18.017 1.00 96.25 108 LEU A N 1
ATOM 866 C CA . LEU A 1 108 ? 13.668 -2.056 -18.295 1.00 96.25 108 LEU A CA 1
ATOM 867 C C . LEU A 1 108 ? 13.128 -1.461 -19.611 1.00 96.25 108 LEU A C 1
ATOM 869 O O . LEU A 1 108 ? 13.279 -0.252 -19.852 1.00 96.25 108 LEU A O 1
ATOM 873 N N . PRO A 1 109 ? 12.431 -2.277 -20.430 1.00 96.69 109 PRO A N 1
ATOM 874 C CA . PRO A 1 109 ? 11.587 -1.772 -21.505 1.00 96.69 109 PRO A CA 1
ATOM 875 C C . PRO A 1 109 ? 10.534 -0.807 -20.957 1.00 96.69 109 PRO A C 1
ATOM 877 O O . PRO A 1 109 ? 9.999 -1.029 -19.868 1.00 96.69 109 PRO A O 1
ATOM 880 N N . ASP A 1 110 ? 10.198 0.227 -21.727 1.00 95.56 110 ASP A N 1
ATOM 881 C CA . ASP A 1 110 ? 9.287 1.286 -21.277 1.00 95.56 110 ASP A CA 1
ATOM 882 C C . ASP A 1 110 ? 7.923 0.735 -20.832 1.00 95.56 110 ASP A C 1
ATOM 884 O O . ASP A 1 110 ? 7.404 1.151 -19.804 1.00 95.56 110 ASP A O 1
ATOM 888 N N . GLU A 1 111 ? 7.385 -0.275 -21.521 1.00 95.75 111 GLU A N 1
ATOM 889 C CA . GLU A 1 111 ? 6.125 -0.929 -21.131 1.00 95.75 111 GLU A CA 1
ATOM 890 C C . GLU A 1 111 ? 6.192 -1.573 -19.735 1.00 95.75 111 GLU A C 1
ATOM 892 O O . GLU A 1 111 ? 5.252 -1.464 -18.948 1.00 95.75 111 GLU A O 1
ATOM 897 N N . GLN A 1 112 ? 7.316 -2.213 -19.393 1.00 95.06 112 GLN A N 1
ATOM 898 C CA . GLN A 1 112 ? 7.500 -2.840 -18.080 1.00 95.06 112 GLN A CA 1
ATOM 899 C C . GLN A 1 112 ? 7.724 -1.792 -16.990 1.00 95.06 112 GLN A C 1
ATOM 901 O O . GLN A 1 112 ? 7.196 -1.921 -15.885 1.00 95.06 112 GLN A O 1
ATOM 906 N N . LEU A 1 113 ? 8.484 -0.738 -17.299 1.00 97.00 113 LEU A N 1
ATOM 907 C CA . LEU A 1 113 ? 8.660 0.391 -16.392 1.00 97.00 113 LEU A CA 1
ATOM 908 C C . LEU A 1 113 ? 7.313 1.059 -16.080 1.00 97.00 113 LEU A C 1
ATOM 910 O O . LEU A 1 113 ? 7.038 1.385 -14.924 1.00 97.00 113 LEU A O 1
ATOM 914 N N . ASP A 1 114 ? 6.462 1.209 -17.093 1.00 96.62 114 ASP A N 1
ATOM 915 C CA . ASP A 1 114 ? 5.130 1.796 -16.969 1.00 96.62 114 ASP A CA 1
ATOM 916 C C . ASP A 1 114 ? 4.215 0.922 -16.122 1.00 96.62 114 ASP A C 1
ATOM 918 O O . ASP A 1 114 ? 3.531 1.432 -15.235 1.00 96.62 114 ASP A O 1
ATOM 922 N N . GLN A 1 115 ? 4.269 -0.395 -16.310 1.00 94.81 115 GLN A N 1
ATOM 923 C CA . GLN A 1 115 ? 3.536 -1.334 -15.471 1.00 94.81 115 GLN A CA 1
ATOM 924 C C . GLN A 1 115 ? 3.954 -1.226 -13.997 1.00 94.81 115 GLN A C 1
ATOM 926 O O . GLN A 1 115 ? 3.097 -1.096 -13.122 1.00 94.81 115 GLN A O 1
ATOM 931 N N . VAL A 1 116 ? 5.260 -1.232 -13.704 1.00 95.81 116 VAL A N 1
ATOM 932 C CA . VAL A 1 116 ? 5.778 -1.087 -12.331 1.00 95.81 116 VAL A CA 1
ATOM 933 C C . VAL A 1 116 ? 5.322 0.237 -11.720 1.00 95.81 116 VAL A C 1
ATOM 935 O O . VAL A 1 116 ? 4.837 0.278 -10.587 1.00 95.81 116 VAL A O 1
ATOM 938 N N . PHE A 1 117 ? 5.448 1.323 -12.478 1.00 97.19 117 PHE A N 1
ATOM 939 C CA . PHE A 1 117 ? 5.044 2.654 -12.054 1.00 97.19 117 PHE A CA 1
ATOM 940 C C . PHE A 1 117 ? 3.544 2.738 -11.737 1.00 97.19 117 PHE A C 1
ATOM 942 O O . PHE A 1 117 ? 3.171 3.233 -10.669 1.00 97.19 117 PHE A O 1
ATOM 949 N N . GLU A 1 118 ? 2.679 2.226 -12.616 1.00 96.75 118 GLU A N 1
ATOM 950 C CA . GLU A 1 118 ? 1.229 2.264 -12.409 1.00 96.75 118 GLU A CA 1
ATOM 951 C C . GLU A 1 118 ? 0.787 1.375 -11.241 1.00 96.75 118 GLU A C 1
ATOM 953 O O . GLU A 1 118 ? -0.039 1.806 -10.431 1.00 96.75 118 GLU A O 1
ATOM 958 N N . VAL A 1 119 ? 1.398 0.198 -11.054 1.00 96.81 119 VAL A N 1
ATOM 959 C CA . VAL A 1 119 ? 1.154 -0.641 -9.866 1.00 96.81 119 VAL A CA 1
ATOM 960 C C . VAL A 1 119 ? 1.505 0.119 -8.587 1.00 96.81 119 VAL A C 1
ATOM 962 O O . VAL A 1 119 ? 0.716 0.136 -7.642 1.00 96.81 119 VAL A O 1
ATOM 965 N N . LEU A 1 120 ? 2.654 0.800 -8.540 1.00 97.56 120 LEU A N 1
ATOM 966 C CA . LEU A 1 120 ? 3.081 1.538 -7.346 1.00 97.56 120 LEU A CA 1
ATOM 967 C C . LEU A 1 120 ? 2.251 2.799 -7.089 1.00 97.56 120 LEU A C 1
ATOM 969 O O . LEU A 1 120 ? 2.004 3.154 -5.933 1.00 97.56 120 LEU A O 1
ATOM 973 N N . LYS A 1 121 ? 1.765 3.469 -8.136 1.00 97.31 121 LYS A N 1
ATOM 974 C CA . LYS A 1 121 ? 0.757 4.528 -7.993 1.00 97.31 121 LYS A CA 1
ATOM 975 C C . LYS A 1 121 ? -0.541 3.987 -7.423 1.00 97.31 1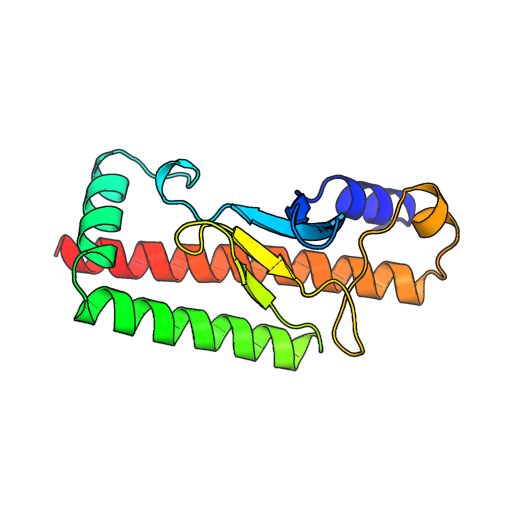21 LYS A C 1
ATOM 977 O O . LYS A 1 121 ? -1.088 4.564 -6.481 1.00 97.31 121 LYS A O 1
ATOM 982 N N . ARG A 1 122 ? -1.027 2.867 -7.958 1.00 97.38 122 ARG A N 1
ATOM 983 C CA . ARG A 1 122 ? -2.264 2.268 -7.469 1.00 97.38 122 ARG A CA 1
ATOM 984 C C . ARG A 1 122 ? -2.115 1.763 -6.037 1.00 97.38 122 ARG A C 1
ATOM 986 O O . ARG A 1 122 ? -3.042 1.917 -5.248 1.00 97.38 122 ARG A O 1
ATOM 993 N N . PHE A 1 123 ? -0.935 1.270 -5.668 1.00 97.81 123 PHE A N 1
ATOM 994 C CA . PHE A 1 123 ? -0.627 0.830 -4.311 1.00 97.81 123 PHE A CA 1
ATOM 995 C C . PHE A 1 123 ? -0.641 1.987 -3.304 1.00 97.81 123 PHE A C 1
ATOM 997 O O . PHE A 1 123 ? -1.198 1.856 -2.215 1.00 97.81 123 PHE A O 1
ATOM 1004 N N . ARG A 1 124 ? -0.105 3.155 -3.681 1.00 97.62 124 ARG A N 1
ATOM 1005 C CA . ARG A 1 124 ? -0.259 4.386 -2.889 1.00 97.62 124 ARG A CA 1
ATOM 1006 C C . ARG A 1 124 ? -1.729 4.738 -2.695 1.00 97.62 124 ARG A C 1
ATOM 1008 O O . ARG A 1 124 ? -2.145 5.018 -1.573 1.00 97.62 124 ARG A O 1
ATOM 1015 N N . LYS A 1 125 ? -2.521 4.675 -3.766 1.00 97.75 125 LYS A N 1
ATOM 1016 C CA . LYS A 1 125 ? -3.951 4.969 -3.691 1.00 97.75 125 LYS A CA 1
ATOM 1017 C C . LYS A 1 125 ? -4.703 3.975 -2.795 1.00 97.75 125 LYS A C 1
ATOM 1019 O O . LYS A 1 125 ? -5.537 4.402 -2.009 1.00 97.75 125 LYS A O 1
ATOM 1024 N N . LEU A 1 126 ? -4.356 2.685 -2.839 1.00 97.75 126 LEU A N 1
ATOM 1025 C CA . LEU A 1 126 ? -4.872 1.678 -1.904 1.00 97.75 126 LEU A CA 1
ATOM 1026 C C . LEU A 1 126 ? -4.603 2.086 -0.448 1.00 97.75 126 LEU A C 1
ATOM 1028 O O . LEU A 1 126 ? -5.520 2.074 0.367 1.00 97.75 126 LEU A O 1
ATOM 1032 N N . PHE A 1 127 ? -3.369 2.480 -0.117 1.00 96.75 127 PHE A N 1
ATOM 1033 C CA . PHE A 1 127 ? -3.038 2.950 1.231 1.00 96.75 127 PHE A CA 1
ATOM 1034 C C . PHE A 1 127 ? -3.878 4.170 1.646 1.00 96.75 127 PHE A C 1
ATOM 1036 O O . PHE A 1 127 ? -4.394 4.209 2.763 1.00 96.75 127 PHE A O 1
ATOM 1043 N N . GLU A 1 128 ? -4.055 5.145 0.752 1.00 96.50 128 GLU A N 1
ATOM 1044 C CA . GLU A 1 128 ? -4.900 6.319 1.002 1.00 96.50 128 GLU A CA 1
ATOM 1045 C C . GLU A 1 128 ? -6.366 5.933 1.242 1.00 96.50 128 GLU A C 1
ATOM 1047 O O . GLU A 1 128 ? -6.979 6.412 2.195 1.00 96.50 128 GLU A O 1
ATOM 1052 N N . ASP A 1 129 ? -6.921 5.036 0.425 1.00 97.25 129 ASP A N 1
ATOM 1053 C CA . ASP A 1 129 ? -8.302 4.560 0.551 1.00 97.25 129 ASP A CA 1
ATOM 1054 C C . ASP A 1 129 ? -8.501 3.799 1.874 1.00 97.25 129 ASP A C 1
ATOM 1056 O O . ASP A 1 129 ? -9.466 4.043 2.604 1.00 97.25 129 ASP A O 1
ATOM 1060 N N . MET A 1 130 ? -7.536 2.952 2.252 1.00 95.50 130 MET A N 1
ATOM 1061 C CA . MET A 1 130 ? -7.514 2.278 3.553 1.00 95.50 130 MET A CA 1
ATOM 1062 C C . MET A 1 130 ? -7.470 3.281 4.713 1.00 95.50 130 MET A C 1
ATOM 1064 O O . MET A 1 130 ? -8.173 3.114 5.712 1.00 95.50 130 MET A O 1
ATOM 1068 N N . PHE A 1 131 ? -6.673 4.345 4.588 1.00 94.44 131 PHE A N 1
ATOM 1069 C CA . PHE A 1 131 ? -6.584 5.391 5.604 1.00 94.44 131 PHE A CA 1
ATOM 1070 C C . PHE A 1 131 ? -7.886 6.194 5.732 1.00 94.44 131 PHE A C 1
ATOM 1072 O O . PHE A 1 131 ? -8.297 6.525 6.845 1.00 94.44 131 PHE A O 1
ATOM 1079 N N . LEU A 1 132 ? -8.580 6.463 4.623 1.00 94.62 132 LEU A N 1
ATOM 1080 C CA . LEU A 1 132 ? -9.891 7.119 4.633 1.00 94.62 132 LEU A CA 1
ATOM 1081 C C . LEU A 1 132 ? -10.958 6.257 5.314 1.00 94.62 132 LEU A C 1
ATOM 1083 O O . LEU A 1 132 ? -11.715 6.768 6.143 1.00 94.62 132 LEU A O 1
ATOM 1087 N N . VAL A 1 133 ? -10.991 4.953 5.022 1.00 94.62 133 VAL A N 1
ATOM 1088 C CA . VAL A 1 133 ? -11.861 3.998 5.728 1.00 94.62 133 VAL A CA 1
ATOM 1089 C C . VAL A 1 133 ? -11.564 4.018 7.226 1.00 94.62 133 VAL A C 1
ATOM 1091 O O . VAL A 1 133 ? -12.480 4.151 8.040 1.00 94.62 133 VAL A O 1
ATOM 1094 N N . PHE A 1 134 ? -10.283 3.983 7.597 1.00 92.12 134 PHE A N 1
ATOM 1095 C CA . PHE A 1 134 ? -9.861 4.061 8.991 1.00 92.12 134 PHE A CA 1
ATOM 1096 C C . PHE A 1 134 ? -10.351 5.349 9.674 1.00 92.12 134 PHE A C 1
ATOM 1098 O O . PHE A 1 134 ? -10.969 5.285 10.737 1.00 92.12 134 PHE A O 1
ATOM 1105 N N . LYS A 1 135 ? -10.171 6.516 9.036 1.00 92.06 135 LYS A N 1
ATOM 1106 C CA . LYS A 1 135 ? -10.676 7.808 9.534 1.00 92.06 135 LYS A CA 1
ATOM 1107 C C . LYS A 1 135 ? -12.191 7.829 9.702 1.00 92.06 135 LYS A C 1
ATOM 1109 O O . LYS A 1 135 ? -12.677 8.265 10.743 1.00 92.06 135 LYS A O 1
ATOM 1114 N N . LYS A 1 136 ? -12.938 7.316 8.723 1.00 92.88 136 LYS A N 1
ATOM 1115 C CA . LYS A 1 136 ? -14.403 7.233 8.790 1.00 92.88 136 LYS A CA 1
ATOM 1116 C C . LYS A 1 136 ? -14.864 6.411 9.997 1.00 92.88 136 LYS A C 1
ATOM 1118 O O . LYS A 1 136 ? -15.761 6.838 10.720 1.00 92.88 136 LYS A O 1
ATOM 1123 N N . ARG A 1 137 ? -14.234 5.256 10.235 1.00 91.44 137 ARG A N 1
ATOM 1124 C CA . ARG A 1 137 ? -14.558 4.375 11.367 1.00 91.44 137 ARG A CA 1
ATOM 1125 C C . ARG A 1 137 ? -14.220 5.010 12.717 1.00 91.44 137 ARG A C 1
ATOM 1127 O O . ARG A 1 137 ? -15.008 4.887 13.649 1.00 91.44 137 ARG A O 1
ATOM 1134 N N . MET A 1 138 ? -13.117 5.751 12.817 1.00 91.56 138 MET A N 1
ATOM 1135 C CA . MET A 1 138 ? -12.804 6.522 14.028 1.00 91.56 138 MET A CA 1
ATOM 1136 C C . MET A 1 138 ? -13.839 7.621 14.300 1.00 91.56 138 MET A C 1
ATOM 1138 O O . MET A 1 138 ? -14.301 7.745 15.430 1.00 91.56 138 MET A O 1
ATOM 1142 N N . GLY A 1 139 ? -14.254 8.370 13.273 1.00 86.88 139 GLY A N 1
ATOM 1143 C CA . GLY A 1 139 ? -15.265 9.423 13.416 1.00 86.88 139 GLY A CA 1
ATOM 1144 C C . GLY A 1 139 ? -16.629 8.901 13.879 1.00 86.88 139 GLY A C 1
ATOM 1145 O O . GLY A 1 139 ? -17.327 9.584 14.619 1.00 86.88 139 GLY A O 1
ATOM 1146 N N . SER A 1 140 ? -16.997 7.665 13.520 1.00 86.00 140 SER A N 1
ATOM 1147 C CA . SER A 1 140 ? -18.236 7.040 14.013 1.00 86.00 140 SER A CA 1
ATOM 1148 C C . SER A 1 140 ? -18.218 6.650 15.495 1.00 86.00 140 SER A C 1
ATOM 1150 O O . SER A 1 140 ? -19.270 6.319 16.020 1.00 86.00 140 SER A O 1
ATOM 1152 N N . LEU A 1 141 ? -17.060 6.674 16.166 1.00 82.25 141 LEU A N 1
ATOM 1153 C CA . LEU A 1 141 ? -16.954 6.413 17.612 1.00 82.25 141 LEU A CA 1
ATOM 1154 C C . LEU A 1 141 ? -17.091 7.675 18.464 1.00 82.25 141 LEU A C 1
ATOM 1156 O O . LEU A 1 141 ? -17.198 7.585 19.684 1.00 82.25 141 LEU A O 1
ATOM 1160 N N . GLN A 1 142 ? -17.021 8.842 17.828 1.00 69.00 142 GLN A N 1
ATOM 1161 C CA . GLN A 1 142 ? -17.087 10.144 18.487 1.00 69.00 142 GLN A CA 1
ATOM 1162 C C . GLN A 1 142 ? -18.501 10.748 18.452 1.00 69.00 142 GLN A C 1
ATOM 1164 O O . GLN A 1 142 ? -18.739 11.742 19.135 1.00 69.00 142 GLN A O 1
ATOM 1169 N N . ASN A 1 143 ? -19.409 10.148 17.673 1.00 55.62 143 ASN A N 1
ATOM 1170 C CA . ASN A 1 143 ? -20.823 10.516 17.540 1.00 55.62 143 ASN A CA 1
ATOM 1171 C C . ASN A 1 143 ? -21.707 9.492 18.252 1.00 55.62 143 ASN A C 1
ATOM 1173 O O . ASN A 1 143 ? -22.767 9.907 18.765 1.00 55.62 143 ASN A O 1
#

Sequence (143 aa):
MEKLEKIKYILEQALYFDSGSGKRAYSFNVKIHNLVLNEEEKKAAYQLIQNQDLNNSLWQELSGLMADFEKETGIKAYTVGRNRGHLILKSHGEDGIPVYTEAMLMELPDEQLDQVFEVLKRFRKLFEDMFLVFKKRMGSLQN